Protein AF-A0A392SZP5-F1 (afdb_monomer_lite)

Secondary structure (DSSP, 8-state):
-GGGGEEEEEEEPTTT-SEEEEEEEETTT--EE-SSSHHHHHHHHHHTT-SHHHHTT---S-------------------------PPP--------

Radius of gyration: 21.82 Å; chains: 1; bounding box: 38×34×81 Å

Sequence (97 aa):
WYWSHLEPLLVHNNETGLPKAVKLRCFLCDAVFSASNPSRTASEHLKRGTCPNFNSAVKPISSVSPETGSGAGAGAGAGAVVVVSSPPPFSSSSVHR

InterPro domains:
  IPR058269 Domain of unknown function DUF7963 [PF25908] (1-55)

pLDDT: mean 70.91, std 20.21, range [37.75, 93.56]

Foldseek 3Di:
DLCVQKDKDFDADPVPRHTDDIWIAGNQARDIADDPCNPVVSVCCLVVVVRVRNVVVPDPPDDDDDDDDDDDDDDDDDDDPPDDDDDDPPPDDDDDD

Structure (mmCIF, N/CA/C/O backbone):
data_AF-A0A392SZP5-F1
#
_entry.id   AF-A0A392SZP5-F1
#
loop_
_atom_site.group_PDB
_atom_site.id
_atom_site.type_symbol
_atom_site.label_atom_id
_atom_site.label_alt_id
_atom_site.label_comp_id
_atom_site.label_asym_id
_atom_site.label_entity_id
_atom_site.label_seq_id
_atom_site.pdbx_PDB_ins_code
_atom_site.Cartn_x
_atom_site.Cartn_y
_atom_site.Cartn_z
_atom_site.occupancy
_atom_site.B_iso_or_equiv
_atom_site.auth_seq_id
_atom_site.auth_comp_id
_atom_site.auth_asym_id
_atom_site.auth_atom_id
_atom_site.pdbx_PDB_model_num
ATOM 1 N N . TRP A 1 1 ? 9.751 9.805 -3.938 1.00 69.31 1 TRP A N 1
ATOM 2 C CA . TRP A 1 1 ? 8.972 9.669 -2.690 1.00 69.31 1 TRP A CA 1
ATOM 3 C C . TRP A 1 1 ? 8.354 8.264 -2.694 1.00 69.31 1 TRP A C 1
ATOM 5 O O . TRP A 1 1 ? 7.431 8.037 -3.453 1.00 69.31 1 TRP A O 1
ATOM 15 N N . TYR A 1 2 ? 8.891 7.281 -1.950 1.00 80.75 2 TYR A N 1
ATOM 16 C CA . TYR A 1 2 ? 8.455 5.860 -2.040 1.00 80.75 2 TYR A CA 1
ATOM 17 C C . TYR A 1 2 ? 6.969 5.629 -1.726 1.00 80.75 2 TYR A C 1
ATOM 19 O O . TYR A 1 2 ? 6.357 4.695 -2.232 1.00 80.75 2 TYR A O 1
ATOM 27 N N . TRP A 1 3 ? 6.395 6.524 -0.927 1.00 81.19 3 TRP A N 1
ATOM 28 C CA . TRP A 1 3 ? 4.990 6.534 -0.540 1.00 81.19 3 TRP A CA 1
ATOM 29 C C . TRP A 1 3 ? 4.011 6.542 -1.723 1.00 81.19 3 TRP A C 1
ATOM 31 O O . TRP A 1 3 ? 2.925 6.004 -1.585 1.00 81.19 3 TRP A O 1
ATOM 41 N N . SER A 1 4 ? 4.394 7.053 -2.898 1.00 87.81 4 SER A N 1
ATOM 42 C CA . SER A 1 4 ? 3.544 7.029 -4.100 1.00 87.81 4 SER A CA 1
ATOM 43 C C . SER A 1 4 ? 3.278 5.620 -4.648 1.00 87.81 4 SER A C 1
ATOM 45 O O . SER A 1 4 ? 2.369 5.443 -5.449 1.00 87.81 4 SER A O 1
ATOM 47 N N . HIS A 1 5 ? 4.062 4.621 -4.234 1.00 88.69 5 HIS A N 1
ATOM 48 C CA . HIS A 1 5 ? 3.883 3.217 -4.621 1.00 88.69 5 HIS A CA 1
ATOM 49 C C . HIS A 1 5 ? 3.216 2.384 -3.522 1.00 88.69 5 HIS A C 1
ATOM 51 O O . HIS A 1 5 ? 3.149 1.159 -3.641 1.00 88.69 5 HIS A O 1
ATOM 57 N N . LEU A 1 6 ? 2.773 3.026 -2.438 1.00 92.69 6 LEU A N 1
ATOM 58 C CA . LEU A 1 6 ? 2.211 2.375 -1.264 1.00 92.69 6 LEU A CA 1
ATOM 59 C C . LEU A 1 6 ? 0.783 2.861 -1.024 1.00 92.69 6 LEU A C 1
ATOM 61 O O . LEU A 1 6 ? 0.541 4.057 -0.890 1.00 92.69 6 LEU A O 1
ATOM 65 N N . GLU A 1 7 ? -0.149 1.924 -0.910 1.00 92.69 7 GLU A N 1
ATOM 66 C CA . GLU A 1 7 ? -1.557 2.192 -0.640 1.00 92.69 7 GLU A CA 1
ATOM 67 C C . GLU A 1 7 ? -1.902 1.820 0.814 1.00 92.69 7 GLU A C 1
ATOM 69 O O . GLU A 1 7 ? -1.628 0.691 1.239 1.00 92.69 7 GLU A O 1
ATOM 74 N N . PRO A 1 8 ? -2.474 2.739 1.612 1.00 91.81 8 PRO A N 1
ATOM 75 C CA . PRO A 1 8 ? -2.955 2.429 2.951 1.00 91.81 8 PRO A CA 1
ATOM 76 C C . PRO A 1 8 ? -4.265 1.646 2.912 1.00 91.81 8 PRO A C 1
ATOM 78 O O . PRO A 1 8 ? -5.224 2.027 2.251 1.00 91.81 8 PRO A O 1
ATOM 81 N N . LEU A 1 9 ? -4.315 0.569 3.691 1.00 91.50 9 LEU A N 1
ATOM 82 C CA . LEU A 1 9 ? -5.480 -0.293 3.840 1.00 91.50 9 LEU A CA 1
ATOM 83 C C . LEU A 1 9 ? -5.933 -0.303 5.296 1.00 91.50 9 LEU A C 1
ATOM 85 O O . LEU A 1 9 ? -5.176 -0.682 6.194 1.00 91.50 9 LEU A O 1
ATOM 89 N N . LEU A 1 10 ? -7.183 0.087 5.532 1.00 90.94 10 LEU A N 1
ATOM 90 C CA . LEU A 1 10 ? -7.780 0.068 6.862 1.00 90.94 10 LEU A CA 1
ATOM 91 C C . LEU A 1 10 ? -8.305 -1.332 7.191 1.00 90.94 10 LEU A C 1
ATOM 93 O O . LEU A 1 10 ? -9.074 -1.922 6.433 1.00 90.94 10 LEU A O 1
ATOM 97 N N . VAL A 1 11 ? -7.896 -1.868 8.338 1.00 88.81 11 VAL A N 1
ATOM 98 C CA . VAL A 1 11 ? -8.337 -3.176 8.827 1.00 88.81 11 VAL A CA 1
ATOM 99 C C . VAL A 1 11 ? -9.389 -2.975 9.899 1.00 88.81 11 VAL A C 1
ATOM 101 O O . VAL A 1 11 ? -9.117 -2.353 10.926 1.00 88.81 11 VAL A O 1
ATOM 104 N N . HIS A 1 12 ? -10.561 -3.563 9.686 1.00 89.81 12 HIS A N 1
ATOM 105 C CA . HIS A 1 12 ? -11.658 -3.557 10.647 1.00 89.81 12 HIS A CA 1
ATOM 106 C C . HIS A 1 12 ? -11.641 -4.832 11.492 1.00 89.81 12 HIS A C 1
ATOM 108 O O . HIS A 1 12 ? -11.208 -5.897 11.045 1.00 89.81 12 HIS A O 1
ATOM 114 N N . ASN A 1 13 ? -12.083 -4.717 12.739 1.00 83.75 13 ASN A N 1
ATOM 115 C CA . ASN A 1 13 ? -12.341 -5.863 13.595 1.00 83.75 13 ASN A CA 1
ATOM 116 C C . ASN A 1 13 ? -13.661 -6.528 13.162 1.00 83.75 13 ASN A C 1
ATOM 118 O O . ASN A 1 13 ? -14.664 -5.836 13.038 1.00 83.75 13 ASN A O 1
ATOM 122 N N . ASN A 1 14 ? -13.668 -7.847 12.941 1.00 84.94 14 ASN A N 1
ATOM 123 C CA . ASN A 1 14 ? -14.883 -8.573 12.539 1.00 84.94 14 ASN A CA 1
ATOM 124 C C . ASN A 1 14 ? -15.955 -8.595 13.643 1.00 84.94 14 ASN A C 1
ATOM 126 O O . ASN A 1 14 ? -17.138 -8.615 13.335 1.00 84.94 14 ASN A O 1
ATOM 130 N N . GLU A 1 15 ? -15.545 -8.535 14.911 1.00 87.38 15 GLU A N 1
ATOM 131 C CA . GLU A 1 15 ? -16.449 -8.631 16.063 1.00 87.38 15 GLU A CA 1
ATOM 132 C C . GLU A 1 15 ? -17.130 -7.289 16.367 1.00 87.38 15 GLU A C 1
ATOM 134 O O . GLU A 1 15 ? -18.306 -7.237 16.711 1.00 87.38 15 GLU A O 1
ATOM 139 N N . THR A 1 16 ? -16.381 -6.185 16.264 1.00 86.88 16 THR A N 1
ATOM 140 C CA . THR A 1 16 ? -16.853 -4.848 16.672 1.00 86.88 16 THR A CA 1
ATOM 141 C C . THR A 1 16 ? -17.088 -3.891 15.508 1.00 86.88 16 THR A C 1
ATOM 143 O O . THR A 1 16 ? -17.595 -2.795 15.721 1.00 86.88 16 THR A O 1
ATOM 146 N N . GLY A 1 17 ? -16.672 -4.245 14.288 1.00 86.50 17 GLY A N 1
ATOM 147 C CA . GLY A 1 17 ? -16.726 -3.371 13.110 1.00 86.50 17 GLY A CA 1
ATOM 148 C C . GLY A 1 17 ? -15.794 -2.152 13.170 1.00 86.50 17 GLY A C 1
ATOM 149 O O . GLY A 1 17 ? -15.720 -1.389 12.212 1.00 86.50 17 GLY A O 1
ATOM 150 N N . LEU A 1 18 ? -15.061 -1.956 14.272 1.00 88.38 18 LEU A N 1
ATOM 151 C CA . LEU A 1 18 ? -14.214 -0.783 14.485 1.00 88.38 18 LEU A CA 1
ATOM 152 C C . LEU A 1 18 ? -12.845 -0.923 13.799 1.00 88.38 18 LEU A C 1
ATOM 154 O O . LEU A 1 18 ? -12.324 -2.038 13.673 1.00 88.38 18 LEU A O 1
ATOM 158 N N . PRO A 1 19 ? -12.216 0.196 13.3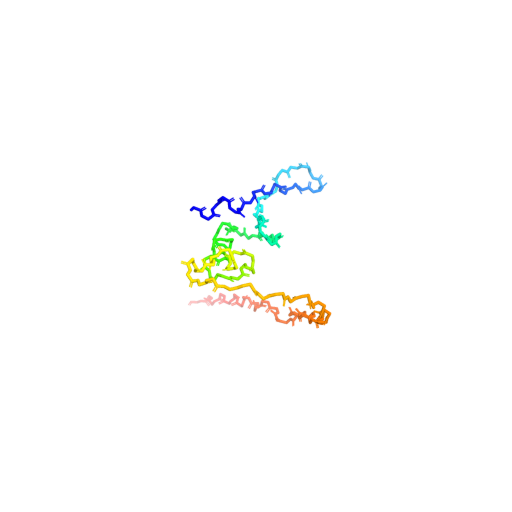91 1.00 85.31 19 PRO A N 1
ATOM 159 C CA . PRO A 1 19 ? -10.868 0.184 12.836 1.00 85.31 19 PRO A CA 1
ATOM 160 C C . PRO A 1 19 ? -9.860 -0.312 13.880 1.00 85.31 19 PRO A C 1
ATOM 162 O O . PRO A 1 19 ? -9.711 0.265 14.954 1.00 85.31 19 PRO A O 1
ATOM 165 N N . LYS A 1 20 ? -9.157 -1.400 13.558 1.00 87.25 20 LYS A N 1
ATOM 166 C CA . LYS A 1 20 ? -8.184 -2.062 14.438 1.00 87.25 20 LYS A CA 1
ATOM 167 C C . LYS A 1 20 ? -6.749 -1.655 14.128 1.00 87.25 20 LYS A C 1
ATOM 169 O O . LYS A 1 20 ? -5.931 -1.545 15.035 1.00 87.25 20 LYS A O 1
ATOM 174 N N . ALA A 1 21 ? -6.420 -1.516 12.847 1.00 87.69 21 ALA A N 1
ATOM 175 C CA . ALA A 1 21 ? -5.060 -1.243 12.400 1.00 87.69 21 ALA A CA 1
ATOM 176 C C . ALA A 1 21 ? -5.039 -0.729 10.958 1.00 87.69 21 ALA A C 1
ATOM 178 O O . ALA A 1 21 ? -6.004 -0.892 10.212 1.00 87.69 21 ALA A O 1
ATOM 179 N N . VAL A 1 22 ? -3.896 -0.177 10.555 1.00 89.06 22 VAL A N 1
ATOM 180 C CA . VAL A 1 22 ? -3.602 0.185 9.165 1.00 89.06 22 VAL A CA 1
ATOM 181 C C . VAL A 1 22 ? -2.513 -0.742 8.634 1.00 89.06 22 VAL A C 1
ATOM 183 O O . VAL A 1 22 ? -1.510 -0.995 9.301 1.00 89.06 22 VAL A O 1
ATOM 186 N N . LYS A 1 23 ? -2.717 -1.246 7.421 1.00 92.25 23 LYS A N 1
ATOM 187 C CA . LYS A 1 23 ? -1.734 -1.983 6.626 1.00 92.25 23 LYS A CA 1
ATOM 188 C C . LYS A 1 23 ? -1.285 -1.117 5.457 1.00 92.25 23 LYS A C 1
ATOM 190 O O . LYS A 1 23 ? -1.975 -0.173 5.083 1.00 92.25 23 LYS A O 1
ATOM 195 N N . LEU A 1 24 ? -0.147 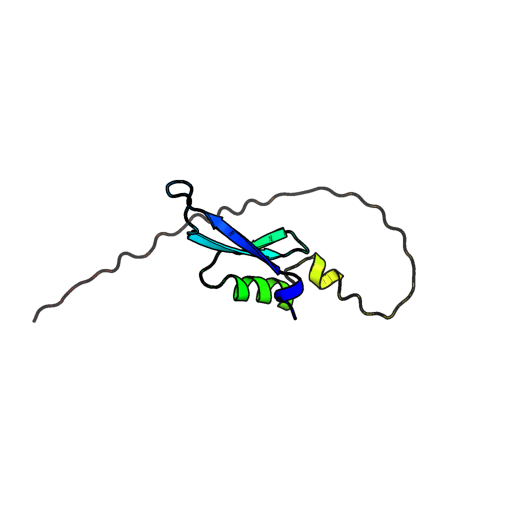-1.449 4.862 1.00 93.56 24 LEU A N 1
ATOM 196 C CA . LEU A 1 24 ? 0.285 -0.854 3.596 1.00 93.56 24 LEU A CA 1
ATOM 197 C C . LEU A 1 24 ? 0.383 -1.936 2.530 1.00 93.56 24 LEU A C 1
ATOM 199 O O . LEU A 1 24 ? 0.904 -3.011 2.808 1.00 93.56 24 LEU A O 1
ATOM 203 N N . ARG A 1 25 ? -0.077 -1.647 1.317 1.00 93.50 25 ARG A N 1
ATOM 204 C CA . ARG A 1 25 ? 0.067 -2.502 0.138 1.00 93.50 25 ARG A CA 1
ATOM 205 C C . ARG A 1 25 ? 1.022 -1.849 -0.848 1.00 93.50 25 ARG A C 1
ATOM 207 O O . ARG A 1 25 ? 0.912 -0.660 -1.114 1.00 93.50 25 ARG A O 1
ATOM 214 N N . CYS A 1 26 ? 1.953 -2.611 -1.403 1.00 92.50 26 CYS A N 1
ATOM 215 C CA . CYS A 1 26 ? 2.749 -2.170 -2.540 1.00 92.50 26 CYS A CA 1
ATOM 216 C C . CYS A 1 26 ? 1.899 -2.261 -3.809 1.00 92.50 26 CYS A C 1
ATOM 218 O O . CYS A 1 26 ? 1.501 -3.356 -4.186 1.00 92.50 26 CYS A O 1
ATOM 220 N N . PHE A 1 27 ? 1.652 -1.146 -4.494 1.00 91.69 27 PHE A N 1
ATOM 221 C CA . PHE A 1 27 ? 0.847 -1.126 -5.723 1.00 91.69 27 PHE A CA 1
ATOM 222 C C . PHE A 1 27 ? 1.508 -1.883 -6.888 1.00 91.69 27 PHE A C 1
ATOM 224 O O . PHE A 1 27 ? 0.854 -2.297 -7.835 1.00 91.69 27 PHE A O 1
ATOM 231 N N . LEU A 1 28 ? 2.828 -2.063 -6.830 1.00 90.50 28 LEU A N 1
ATOM 232 C CA . LEU A 1 28 ? 3.593 -2.659 -7.923 1.00 90.50 28 LEU A CA 1
ATOM 233 C C . LEU A 1 28 ? 3.587 -4.187 -7.897 1.00 90.50 28 LEU A C 1
ATOM 235 O O . LEU A 1 28 ? 3.738 -4.809 -8.941 1.00 90.50 28 LEU A O 1
ATOM 239 N N . CYS A 1 29 ? 3.496 -4.804 -6.721 1.00 91.19 29 CYS A N 1
ATOM 240 C CA . CYS A 1 29 ? 3.587 -6.261 -6.565 1.00 91.19 29 CYS A CA 1
ATOM 241 C C . CYS A 1 29 ? 2.553 -6.839 -5.596 1.00 91.19 29 CYS A C 1
ATOM 243 O O . CYS A 1 29 ? 2.648 -8.007 -5.234 1.00 91.19 29 CYS A O 1
ATOM 245 N N . ASP A 1 30 ? 1.622 -6.017 -5.118 1.00 91.88 30 ASP A N 1
ATOM 246 C CA . ASP A 1 30 ? 0.550 -6.392 -4.197 1.00 91.88 30 ASP A CA 1
ATOM 247 C C . ASP A 1 30 ? 0.987 -6.958 -2.842 1.00 91.88 30 ASP A C 1
ATOM 249 O O . ASP A 1 30 ? 0.165 -7.456 -2.073 1.00 91.88 30 ASP A O 1
ATOM 253 N N . ALA A 1 31 ? 2.263 -6.811 -2.484 1.00 92.06 31 ALA A N 1
ATOM 254 C CA . ALA A 1 31 ? 2.758 -7.183 -1.167 1.00 92.06 31 ALA A CA 1
ATOM 255 C C . ALA A 1 31 ? 2.081 -6.344 -0.070 1.00 92.06 31 ALA A C 1
ATOM 257 O O . ALA A 1 31 ? 2.072 -5.114 -0.146 1.00 92.06 31 ALA A O 1
ATOM 258 N N . VAL A 1 32 ? 1.552 -6.997 0.969 1.00 93.06 32 VAL A N 1
ATOM 259 C CA . VAL A 1 32 ? 0.869 -6.342 2.098 1.00 93.06 32 VAL A CA 1
ATOM 260 C C . VAL A 1 32 ? 1.726 -6.414 3.362 1.00 93.06 32 VAL A C 1
ATOM 262 O O . VAL A 1 32 ? 2.163 -7.483 3.779 1.00 93.06 32 VAL A O 1
ATOM 265 N N . PHE A 1 33 ? 1.909 -5.271 4.018 1.00 91.69 33 PHE A N 1
ATOM 266 C CA . PHE A 1 33 ? 2.706 -5.100 5.227 1.00 91.69 33 PHE A CA 1
ATOM 267 C C . PHE A 1 33 ? 1.808 -4.740 6.408 1.00 91.69 33 PHE A C 1
ATOM 269 O O . PHE A 1 33 ? 1.106 -3.727 6.395 1.00 91.69 33 PHE A O 1
ATOM 276 N N . SER A 1 34 ? 1.855 -5.571 7.448 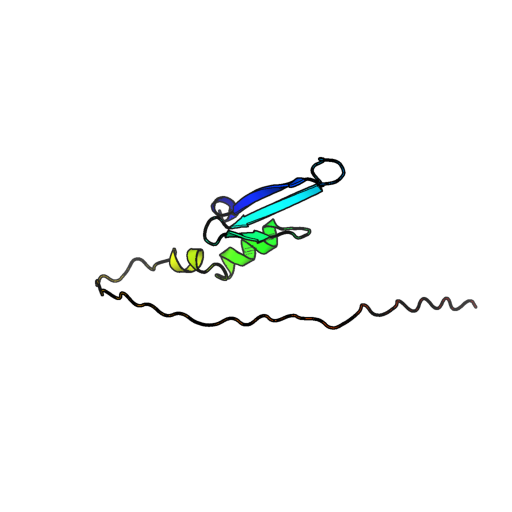1.00 88.06 34 SER A N 1
ATOM 277 C CA . SER A 1 34 ? 1.066 -5.424 8.671 1.00 88.06 34 SER A CA 1
ATOM 278 C C . SER A 1 34 ? 1.976 -5.610 9.883 1.00 88.06 34 SER A C 1
ATOM 280 O O . SER A 1 34 ? 2.069 -6.700 10.434 1.00 88.06 34 SER A O 1
ATOM 282 N N . ALA A 1 35 ? 2.686 -4.555 10.267 1.00 82.56 35 ALA A N 1
ATOM 283 C CA . ALA A 1 35 ? 3.598 -4.535 11.412 1.00 82.56 35 ALA A CA 1
ATOM 284 C C . ALA A 1 35 ? 3.319 -3.293 12.271 1.00 82.56 35 ALA A C 1
ATOM 286 O O . ALA A 1 35 ? 2.536 -2.440 11.863 1.00 82.56 35 ALA A O 1
ATOM 287 N N . SER A 1 36 ? 3.999 -3.140 13.413 1.00 84.94 36 SER A N 1
ATOM 288 C CA . SER A 1 36 ? 3.893 -1.925 14.243 1.00 84.94 36 SER A CA 1
ATOM 289 C C . SER A 1 36 ? 4.281 -0.657 13.482 1.00 84.94 36 SER A C 1
ATOM 291 O O . SER A 1 36 ? 3.802 0.428 13.792 1.00 84.94 36 SER A O 1
ATOM 293 N N . ASN A 1 37 ? 5.148 -0.793 12.474 1.00 87.50 37 ASN A N 1
ATOM 294 C CA . ASN A 1 37 ? 5.483 0.295 11.570 1.00 87.50 37 ASN A CA 1
ATOM 295 C C . ASN A 1 37 ? 5.513 -0.191 10.109 1.00 87.50 37 ASN A C 1
ATOM 297 O O . ASN A 1 37 ? 6.593 -0.456 9.568 1.00 87.50 37 ASN A O 1
ATOM 301 N N . PRO A 1 38 ? 4.345 -0.316 9.449 1.00 87.88 38 PRO A N 1
ATOM 302 C CA . PRO A 1 38 ? 4.263 -0.877 8.102 1.00 87.88 38 PRO A CA 1
ATOM 303 C C . PRO A 1 38 ? 5.022 -0.012 7.086 1.00 87.88 38 PRO A C 1
ATOM 305 O O . PRO A 1 38 ? 5.544 -0.534 6.103 1.00 87.88 38 PRO A O 1
ATOM 308 N N . SER A 1 39 ? 5.155 1.296 7.350 1.00 88.31 39 SER A N 1
ATOM 309 C CA . SER A 1 39 ? 5.866 2.242 6.480 1.00 88.31 39 SER A CA 1
ATOM 310 C C . SER A 1 39 ? 7.347 1.911 6.316 1.00 88.31 39 SER A C 1
ATOM 312 O O . SER A 1 39 ? 7.885 2.009 5.211 1.00 88.31 39 SER A O 1
ATOM 314 N N . ARG A 1 40 ? 8.007 1.472 7.395 1.00 88.25 40 ARG A N 1
ATOM 315 C CA . ARG A 1 40 ? 9.430 1.113 7.381 1.00 88.25 40 ARG A CA 1
ATOM 316 C C . ARG A 1 40 ? 9.660 -0.141 6.559 1.00 88.25 40 ARG A C 1
ATOM 318 O O . ARG A 1 40 ? 10.525 -0.130 5.691 1.00 88.25 40 ARG A O 1
ATOM 325 N N . THR A 1 41 ? 8.856 -1.176 6.786 1.00 90.12 41 THR A N 1
ATOM 326 C CA . THR A 1 41 ? 8.947 -2.435 6.038 1.00 90.12 41 THR A CA 1
ATOM 327 C C . THR A 1 41 ? 8.672 -2.218 4.553 1.00 90.12 41 THR A C 1
ATOM 329 O O . THR A 1 41 ? 9.443 -2.675 3.716 1.00 90.12 41 THR A O 1
ATOM 332 N N . ALA A 1 42 ? 7.632 -1.454 4.220 1.00 91.44 42 ALA A N 1
ATOM 333 C CA . ALA A 1 42 ? 7.277 -1.148 2.840 1.00 91.44 42 ALA A CA 1
ATOM 334 C C . ALA A 1 42 ? 8.332 -0.271 2.133 1.00 91.44 42 ALA A C 1
ATOM 336 O O . ALA A 1 42 ? 8.630 -0.465 0.956 1.00 91.44 42 ALA A O 1
ATOM 337 N N . SER A 1 43 ? 8.954 0.666 2.855 1.00 89.81 43 SER A N 1
ATOM 338 C CA . SER A 1 43 ? 10.041 1.487 2.308 1.00 89.81 43 SER A CA 1
ATOM 339 C C . SER A 1 43 ? 11.303 0.668 2.065 1.00 89.81 43 SER A C 1
ATOM 341 O O . SER A 1 43 ? 11.914 0.806 1.011 1.00 89.81 43 SER A O 1
ATOM 343 N N . GLU A 1 44 ? 11.688 -0.201 3.005 1.00 91.25 44 GLU A N 1
ATOM 344 C CA . GLU A 1 44 ? 12.805 -1.134 2.808 1.00 91.25 44 GLU A CA 1
ATOM 345 C C . GLU A 1 44 ? 12.519 -2.092 1.652 1.00 91.25 44 GLU A C 1
ATOM 347 O O . GLU A 1 44 ? 13.425 -2.388 0.877 1.00 91.25 44 GLU A O 1
ATOM 352 N N . HIS A 1 45 ? 11.262 -2.512 1.480 1.00 91.12 45 HIS A N 1
ATOM 353 C CA . HIS A 1 45 ? 10.868 -3.382 0.382 1.00 91.12 45 HIS A CA 1
ATOM 354 C C . HIS A 1 45 ? 11.206 -2.779 -0.993 1.00 91.12 45 HIS A C 1
ATOM 356 O O . HIS A 1 45 ? 11.757 -3.467 -1.859 1.00 91.12 45 HIS A O 1
ATOM 362 N N . LEU A 1 46 ? 10.931 -1.482 -1.156 1.00 89.75 46 LEU A N 1
ATOM 363 C CA . LEU A 1 46 ? 11.241 -0.712 -2.360 1.00 89.75 46 LEU A CA 1
ATOM 364 C C . LEU A 1 46 ? 12.734 -0.350 -2.434 1.00 89.75 46 LEU A C 1
ATOM 366 O O . LEU A 1 46 ? 13.376 -0.592 -3.451 1.00 89.75 46 LEU A O 1
ATOM 370 N N . LYS A 1 47 ? 13.315 0.167 -1.344 1.00 88.19 47 LYS A N 1
ATOM 371 C CA . LYS A 1 47 ? 14.701 0.658 -1.294 1.00 88.19 47 LYS A CA 1
ATOM 372 C C . LYS A 1 47 ? 15.740 -0.443 -1.504 1.00 88.19 47 LYS A C 1
ATOM 374 O O . LYS A 1 47 ? 16.735 -0.208 -2.179 1.00 88.19 47 LYS A O 1
ATOM 379 N N . ARG A 1 48 ? 15.529 -1.631 -0.927 1.00 84.69 48 ARG A N 1
ATOM 380 C CA . ARG A 1 48 ? 16.420 -2.791 -1.106 1.00 84.69 48 ARG A CA 1
ATOM 381 C C . ARG A 1 48 ? 16.202 -3.517 -2.435 1.00 84.69 48 ARG A C 1
ATOM 383 O O . ARG A 1 48 ? 16.950 -4.440 -2.728 1.00 84.69 48 ARG A O 1
ATOM 390 N N . GLY A 1 49 ? 15.171 -3.163 -3.206 1.00 84.25 49 GLY A N 1
ATOM 391 C CA . GLY A 1 49 ? 14.846 -3.856 -4.453 1.00 84.25 49 GLY A CA 1
ATOM 392 C C . GLY A 1 49 ? 14.201 -5.232 -4.259 1.00 84.25 49 GLY A C 1
ATOM 393 O O . GLY A 1 49 ? 14.167 -6.020 -5.195 1.00 84.25 49 GLY A O 1
ATOM 394 N N . THR A 1 50 ? 13.649 -5.536 -3.076 1.00 87.25 50 THR A N 1
ATOM 395 C CA . THR A 1 50 ? 12.871 -6.783 -2.884 1.00 87.25 50 THR A CA 1
ATOM 396 C C . THR A 1 50 ? 11.531 -6.762 -3.627 1.00 87.25 50 THR A C 1
ATOM 398 O O . THR A 1 50 ? 10.876 -7.793 -3.752 1.00 87.25 50 THR A O 1
ATOM 401 N N . CYS A 1 51 ? 11.108 -5.595 -4.124 1.00 88.81 51 CYS A N 1
ATOM 402 C CA . CYS A 1 51 ? 9.993 -5.484 -5.051 1.00 88.81 51 CYS A CA 1
ATOM 403 C C . CYS A 1 51 ? 10.454 -5.818 -6.484 1.00 88.81 51 CYS A C 1
ATOM 405 O O . CYS A 1 51 ? 11.218 -5.035 -7.063 1.00 88.81 51 CYS A O 1
ATOM 407 N N . PRO A 1 52 ? 9.955 -6.909 -7.099 1.00 85.25 52 PRO A N 1
ATOM 408 C CA . PRO A 1 52 ? 10.377 -7.327 -8.443 1.00 85.25 52 PRO A CA 1
ATOM 409 C C . PRO A 1 52 ? 10.032 -6.288 -9.524 1.00 85.25 52 PRO A C 1
ATOM 411 O O . PRO A 1 52 ? 10.766 -6.109 -10.496 1.00 85.25 52 PRO A O 1
ATOM 414 N N . ASN A 1 53 ? 8.944 -5.546 -9.311 1.00 84.12 53 ASN A N 1
ATOM 415 C CA . ASN A 1 53 ? 8.423 -4.561 -10.257 1.00 84.12 53 ASN A CA 1
ATOM 416 C C . ASN A 1 53 ? 8.969 -3.142 -10.020 1.00 84.12 53 ASN A C 1
ATOM 418 O O . ASN A 1 53 ? 8.906 -2.311 -10.919 1.00 84.12 53 ASN A O 1
ATOM 422 N N . PHE A 1 54 ? 9.547 -2.857 -8.846 1.00 83.94 54 PHE A N 1
ATOM 423 C CA . PHE A 1 54 ? 10.214 -1.575 -8.582 1.00 83.94 54 PHE A CA 1
ATOM 424 C C . PHE A 1 54 ? 11.639 -1.559 -9.143 1.00 83.94 54 PHE A C 1
ATOM 426 O O . PHE A 1 54 ? 12.043 -0.579 -9.760 1.00 83.94 54 PHE A O 1
ATOM 433 N N . ASN A 1 55 ? 12.385 -2.660 -8.986 1.00 70.19 55 ASN A N 1
ATOM 434 C CA . ASN A 1 55 ? 13.749 -2.754 -9.508 1.00 70.19 55 ASN A CA 1
ATOM 435 C C . ASN A 1 55 ? 13.770 -2.825 -11.048 1.00 70.19 55 ASN A C 1
ATOM 437 O O . ASN A 1 55 ? 14.600 -2.180 -11.678 1.00 70.19 55 ASN A O 1
ATOM 441 N N . SER A 1 56 ? 12.796 -3.510 -11.664 1.00 61.66 56 SER A N 1
ATOM 442 C CA . SER A 1 56 ? 12.634 -3.519 -13.131 1.00 61.66 56 SER A CA 1
ATOM 443 C C . SER A 1 56 ? 12.196 -2.168 -13.714 1.00 61.66 56 SER A C 1
ATOM 445 O O . SER A 1 56 ? 12.400 -1.916 -14.900 1.00 61.66 56 SER A O 1
ATOM 447 N N . ALA A 1 57 ? 11.586 -1.284 -12.914 1.00 57.03 57 ALA A N 1
ATOM 448 C CA . ALA A 1 57 ? 11.195 0.053 -13.364 1.00 57.03 57 ALA A CA 1
ATOM 449 C C . ALA A 1 57 ? 12.398 1.004 -13.491 1.00 57.03 57 ALA A C 1
ATOM 451 O O . ALA A 1 57 ? 12.349 1.943 -14.288 1.00 57.03 57 ALA A O 1
ATOM 452 N N . VAL A 1 58 ? 13.499 0.736 -12.777 1.00 55.12 58 VAL A N 1
ATOM 453 C CA . VAL A 1 58 ? 14.777 1.443 -12.939 1.00 55.12 58 VAL A CA 1
ATOM 454 C C . VAL A 1 58 ? 15.554 0.794 -14.084 1.00 55.12 58 VAL A C 1
ATOM 456 O O . VAL A 1 58 ? 16.604 0.186 -13.911 1.0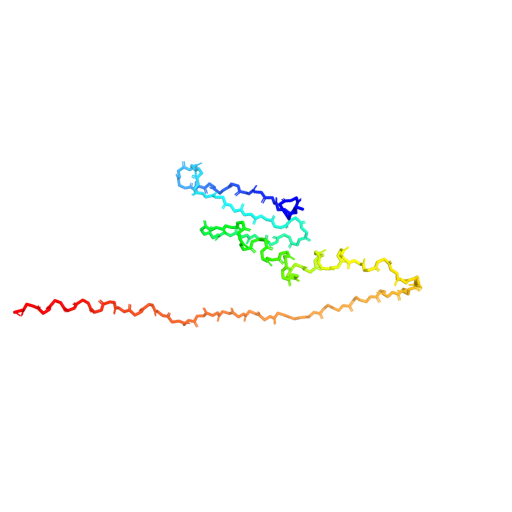0 55.12 58 VAL A O 1
ATOM 459 N N . LYS A 1 59 ? 15.008 0.899 -15.294 1.00 51.75 59 LYS A N 1
ATOM 460 C CA . LYS A 1 59 ? 15.750 0.580 -16.516 1.00 51.75 59 LYS A CA 1
ATOM 461 C C . LYS A 1 59 ? 16.831 1.658 -16.653 1.00 51.75 59 LYS A C 1
ATOM 463 O O . LYS A 1 59 ? 16.459 2.834 -16.729 1.00 51.75 59 LYS A O 1
ATOM 468 N N . PRO A 1 60 ? 18.136 1.341 -16.690 1.00 47.91 60 PRO A N 1
ATOM 469 C CA . PRO A 1 60 ? 19.110 2.321 -17.139 1.00 47.91 60 PRO A CA 1
ATOM 470 C C . PRO A 1 60 ? 18.734 2.720 -18.570 1.00 47.91 60 PRO A C 1
ATOM 472 O O . PRO A 1 60 ? 18.678 1.889 -19.474 1.00 47.91 60 PRO A O 1
ATOM 475 N N . ILE A 1 61 ? 18.417 3.999 -18.769 1.00 51.50 61 ILE A N 1
ATOM 476 C CA . ILE A 1 61 ? 18.155 4.582 -20.085 1.00 51.50 61 ILE A CA 1
ATOM 477 C C . ILE A 1 61 ? 19.506 4.714 -20.792 1.00 51.50 61 ILE A C 1
ATOM 479 O O . ILE A 1 61 ? 20.091 5.789 -20.812 1.00 51.50 61 ILE A O 1
ATOM 483 N N . SER A 1 62 ? 20.056 3.609 -21.286 1.00 51.38 62 SER A N 1
ATOM 484 C CA . SER A 1 62 ? 21.085 3.566 -22.332 1.00 51.38 62 SER A CA 1
ATOM 485 C C . SER A 1 62 ? 21.397 2.112 -22.656 1.00 51.38 62 SER A C 1
ATOM 487 O O . SER A 1 62 ? 22.321 1.525 -22.110 1.00 51.38 62 SER A O 1
ATOM 489 N N . SER A 1 63 ? 20.595 1.511 -23.524 1.00 46.66 63 SER A N 1
ATOM 490 C CA . SER A 1 63 ? 21.102 0.942 -24.772 1.00 46.66 63 SER A CA 1
ATOM 491 C C . SER A 1 63 ? 19.918 0.383 -25.546 1.00 46.66 63 SER A C 1
ATOM 493 O O . SER A 1 63 ? 19.101 -0.372 -25.025 1.00 46.66 63 SER A O 1
ATOM 495 N N . VAL A 1 64 ? 19.800 0.814 -26.790 1.00 50.34 64 VAL A N 1
ATOM 496 C CA . VAL A 1 64 ? 18.839 0.279 -27.741 1.00 50.34 64 VAL A CA 1
ATOM 497 C C . VAL A 1 64 ? 19.287 -1.120 -28.183 1.00 50.34 64 VAL A C 1
ATOM 499 O O . VAL A 1 64 ? 20.399 -1.290 -28.673 1.00 50.34 64 VAL A O 1
ATOM 502 N N . SER A 1 65 ? 18.421 -2.122 -28.042 1.00 43.19 65 SER A N 1
ATOM 503 C CA . SER A 1 65 ? 18.156 -3.136 -29.078 1.00 43.19 65 SER A CA 1
ATOM 504 C C . SER A 1 65 ? 16.922 -3.967 -28.709 1.00 43.19 65 SER A C 1
ATOM 506 O O . SER A 1 65 ? 16.727 -4.263 -27.530 1.00 43.19 65 SER A O 1
ATOM 508 N N . PRO A 1 66 ? 16.056 -4.307 -29.682 1.00 53.09 66 PRO A N 1
ATOM 509 C CA . PRO A 1 66 ? 14.875 -5.117 -29.446 1.00 53.09 66 PRO A CA 1
ATOM 510 C C . PRO A 1 66 ? 15.241 -6.598 -29.585 1.00 53.09 66 PRO A C 1
ATOM 512 O O . PRO A 1 66 ? 15.672 -7.027 -30.652 1.00 53.09 66 PRO A O 1
ATOM 515 N N . GLU A 1 67 ? 15.018 -7.401 -28.551 1.00 41.66 67 GLU A N 1
ATOM 516 C CA . GLU A 1 67 ? 14.986 -8.854 -28.709 1.00 41.66 67 GLU A CA 1
ATOM 517 C C . GLU A 1 67 ? 13.728 -9.440 -28.068 1.00 41.66 67 GLU A C 1
ATOM 519 O O . GLU A 1 67 ? 13.499 -9.420 -26.861 1.00 41.66 67 GLU A O 1
ATOM 524 N N . THR A 1 68 ? 12.862 -9.890 -28.972 1.00 48.00 68 THR A N 1
ATOM 525 C CA . THR A 1 68 ? 11.758 -10.823 -28.786 1.00 48.00 68 THR A CA 1
ATOM 526 C C . THR A 1 68 ? 12.141 -11.969 -27.853 1.00 48.00 68 THR A C 1
ATOM 528 O O . THR A 1 68 ? 13.147 -12.635 -28.072 1.00 48.00 68 THR A O 1
ATOM 531 N N . GLY A 1 69 ? 11.284 -12.276 -26.880 1.00 41.09 69 GLY A N 1
ATOM 532 C CA . GLY A 1 69 ? 11.481 -13.434 -26.012 1.00 41.09 69 GLY A CA 1
ATOM 533 C C . GLY A 1 69 ? 10.224 -13.835 -25.258 1.00 41.09 69 GLY A C 1
ATOM 534 O O . GLY A 1 69 ? 10.143 -13.684 -24.045 1.00 41.09 69 GLY A O 1
ATOM 535 N N . SER A 1 70 ? 9.221 -14.337 -25.978 1.00 51.94 70 SER A N 1
ATOM 536 C CA . SER A 1 70 ? 8.180 -15.178 -25.386 1.00 51.94 70 SER A CA 1
ATOM 537 C C . SER A 1 70 ? 8.810 -16.426 -24.748 1.00 51.94 70 SER A C 1
ATOM 539 O O . SER A 1 70 ? 9.582 -17.121 -25.398 1.00 51.94 70 SER A O 1
ATOM 541 N N . GLY A 1 71 ? 8.438 -16.736 -23.507 1.00 38.34 71 GLY A N 1
ATOM 542 C CA . GLY A 1 71 ? 8.731 -18.004 -22.824 1.00 38.34 71 GLY A CA 1
ATOM 543 C C . GLY A 1 71 ? 8.298 -17.884 -21.361 1.00 38.34 71 GLY A C 1
ATOM 544 O O . GLY A 1 71 ? 8.898 -17.132 -20.609 1.00 38.34 71 GLY A O 1
ATOM 545 N N . ALA A 1 72 ? 7.122 -18.353 -20.942 1.00 46.25 72 ALA A N 1
ATOM 546 C CA . ALA A 1 72 ? 6.769 -19.755 -20.695 1.00 46.25 72 ALA A CA 1
ATOM 547 C C . ALA A 1 72 ? 7.773 -20.477 -19.768 1.00 46.25 72 ALA A C 1
ATOM 549 O O . ALA A 1 72 ? 8.883 -20.796 -20.177 1.00 46.25 72 ALA A O 1
ATOM 550 N N . GLY A 1 73 ? 7.328 -20.762 -18.537 1.00 37.94 73 GLY A N 1
ATOM 551 C CA . GLY A 1 73 ? 8.007 -21.579 -17.516 1.00 37.94 73 GLY A CA 1
ATOM 552 C C . GLY A 1 73 ? 7.671 -21.045 -16.115 1.00 37.94 73 GLY A C 1
ATOM 553 O O . GLY A 1 73 ? 8.241 -20.047 -15.704 1.00 37.94 73 GLY A O 1
ATOM 554 N N . ALA A 1 74 ? 6.609 -21.454 -15.414 1.00 41.50 74 ALA A N 1
ATOM 555 C CA . ALA A 1 74 ? 6.282 -22.777 -14.867 1.00 41.50 74 ALA A CA 1
ATOM 556 C C . ALA A 1 74 ? 7.319 -23.305 -13.849 1.00 41.50 74 ALA A C 1
ATOM 558 O O . ALA A 1 74 ? 8.434 -23.652 -14.219 1.00 41.50 74 ALA A O 1
ATOM 559 N N . GLY A 1 75 ? 6.876 -23.444 -12.590 1.00 37.75 75 GLY A N 1
ATOM 560 C CA . GLY A 1 75 ? 7.548 -24.175 -11.501 1.00 37.75 75 GLY A CA 1
ATOM 561 C C . GLY A 1 75 ? 8.384 -23.282 -10.572 1.00 37.75 75 GLY A C 1
ATOM 562 O O . GLY A 1 75 ? 9.048 -22.369 -11.027 1.00 37.75 75 GLY A O 1
ATOM 563 N N . ALA A 1 76 ? 8.428 -23.458 -9.256 1.00 40.25 76 ALA A N 1
ATOM 564 C CA . ALA A 1 76 ? 7.855 -24.470 -8.384 1.00 40.25 76 ALA A CA 1
ATOM 565 C C . ALA A 1 76 ? 7.783 -23.885 -6.961 1.00 40.25 76 ALA A C 1
ATOM 567 O O . ALA A 1 76 ? 8.563 -23.005 -6.596 1.00 40.25 76 ALA A O 1
ATOM 568 N N . GLY A 1 77 ? 6.824 -24.360 -6.167 1.00 45.28 77 GLY A N 1
ATOM 569 C CA . GLY A 1 77 ? 6.664 -23.939 -4.784 1.00 45.28 77 GLY A CA 1
ATOM 570 C C . GLY A 1 77 ? 7.857 -24.294 -3.897 1.00 45.28 77 GLY A C 1
ATOM 571 O O . GLY A 1 77 ? 8.541 -25.292 -4.099 1.00 45.28 77 GLY A O 1
ATOM 572 N N . ALA A 1 78 ? 8.025 -23.507 -2.844 1.00 41.81 78 ALA A N 1
ATOM 573 C CA . ALA A 1 78 ? 8.608 -23.966 -1.598 1.00 41.81 78 ALA A CA 1
ATOM 574 C C . ALA A 1 78 ? 7.835 -23.277 -0.474 1.00 41.81 78 ALA A C 1
ATOM 576 O O . ALA A 1 78 ? 8.077 -22.119 -0.137 1.00 41.81 78 ALA A O 1
ATOM 577 N N . GLY A 1 79 ? 6.852 -23.991 0.075 1.00 44.69 79 GLY A N 1
ATOM 578 C CA . GLY A 1 79 ? 6.380 -23.690 1.412 1.00 44.69 79 GLY A CA 1
ATOM 579 C C . GLY A 1 79 ? 7.556 -23.858 2.367 1.00 44.69 79 GLY A C 1
ATOM 580 O O . GLY A 1 79 ? 8.066 -24.961 2.526 1.00 44.69 79 GLY A O 1
ATOM 581 N N . ALA A 1 80 ? 7.985 -22.769 2.992 1.00 41.66 80 ALA A N 1
ATOM 582 C CA . ALA A 1 80 ? 8.795 -22.829 4.196 1.00 41.66 80 ALA A CA 1
ATOM 583 C C . ALA A 1 80 ? 7.880 -22.477 5.368 1.00 41.66 80 ALA A C 1
ATOM 585 O O . ALA A 1 80 ? 7.725 -21.318 5.750 1.00 41.66 80 ALA A O 1
ATOM 586 N N . VAL A 1 81 ? 7.230 -23.504 5.911 1.00 46.94 81 VAL A N 1
ATOM 587 C CA . VAL A 1 81 ? 6.719 -23.459 7.277 1.00 46.94 81 VAL A CA 1
ATOM 588 C C . VAL A 1 81 ? 7.930 -23.372 8.205 1.00 46.94 81 VAL A C 1
ATOM 590 O O . VAL A 1 81 ? 8.609 -24.362 8.449 1.00 46.94 81 VAL A O 1
ATOM 593 N N . VAL A 1 82 ? 8.241 -22.179 8.709 1.00 46.84 82 VAL A N 1
ATOM 594 C CA . VAL A 1 82 ? 9.117 -22.052 9.880 1.00 46.84 82 VAL A CA 1
ATOM 595 C C . VAL A 1 82 ? 8.250 -22.210 11.124 1.00 46.84 82 VAL A C 1
ATOM 597 O O . VAL A 1 82 ? 7.781 -21.255 11.733 1.00 46.84 82 VAL A O 1
ATOM 600 N N . VAL A 1 83 ? 7.965 -23.465 11.453 1.00 51.53 83 VAL A N 1
ATOM 601 C CA . VAL A 1 83 ? 7.651 -23.858 12.827 1.00 51.53 83 VAL A CA 1
ATOM 602 C C . VAL A 1 83 ? 8.969 -24.141 13.540 1.00 51.53 83 VAL A C 1
ATOM 604 O O . VAL A 1 83 ? 9.846 -24.764 12.949 1.00 51.53 83 VAL A O 1
ATOM 607 N N . VAL A 1 84 ? 9.022 -23.723 14.813 1.00 44.75 84 VAL A N 1
ATOM 608 C CA . VAL A 1 84 ? 10.078 -23.852 15.845 1.00 44.75 84 VAL A CA 1
ATOM 609 C C . VAL A 1 84 ? 10.842 -22.527 16.064 1.00 44.75 84 VAL A C 1
ATOM 611 O O . VAL A 1 84 ? 11.393 -21.960 15.132 1.00 44.75 84 VAL A O 1
ATOM 614 N N . SER A 1 85 ? 10.853 -21.894 17.240 1.00 39.28 85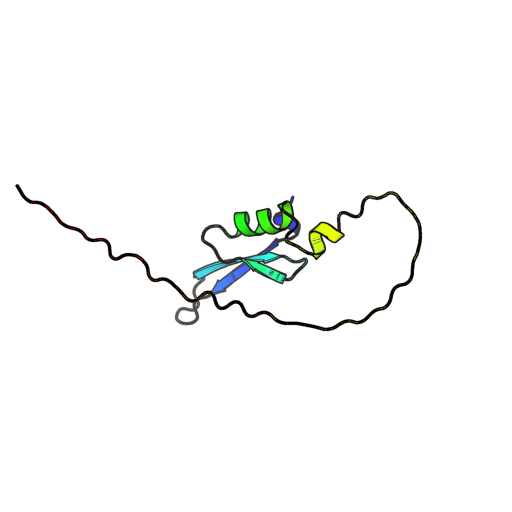 SER A N 1
ATOM 615 C CA . SER A 1 85 ? 10.681 -22.405 18.603 1.00 39.28 85 SER A CA 1
ATOM 616 C C . SER A 1 85 ? 10.033 -21.370 19.526 1.00 39.28 85 SER A C 1
ATOM 618 O O . SER A 1 85 ? 10.202 -20.164 19.362 1.00 39.28 85 SER A O 1
ATOM 620 N N . SER A 1 86 ? 9.320 -21.889 20.517 1.00 51.25 86 SER A N 1
ATOM 621 C CA . SER A 1 86 ? 8.732 -21.229 21.679 1.00 51.25 86 SER A CA 1
ATOM 622 C C . SER A 1 86 ? 9.583 -20.111 22.312 1.00 51.25 86 SER A C 1
ATOM 624 O O . SER A 1 86 ? 10.812 -20.213 22.332 1.00 51.25 86 SER A O 1
ATOM 626 N N . PRO A 1 87 ? 8.953 -19.082 22.914 1.00 60.09 87 PRO A N 1
ATOM 627 C CA . PRO A 1 87 ? 9.658 -18.121 23.759 1.00 60.09 87 PRO A CA 1
ATOM 628 C C . PRO A 1 87 ? 10.272 -18.832 24.981 1.00 60.09 87 PRO A C 1
ATOM 630 O O . PRO A 1 87 ? 9.655 -19.765 25.506 1.00 60.09 87 PRO A O 1
ATOM 633 N N . PRO A 1 88 ? 11.452 -18.414 25.476 1.00 58.59 88 PRO A N 1
ATOM 634 C CA . PRO A 1 88 ? 11.937 -18.888 26.767 1.00 58.59 88 PRO A CA 1
ATOM 635 C C . PRO A 1 88 ? 10.948 -18.458 27.868 1.00 58.59 88 PRO A C 1
ATOM 637 O O . PRO A 1 88 ? 10.486 -17.311 27.844 1.00 58.59 88 PRO A O 1
ATOM 640 N N . PRO A 1 89 ? 10.607 -19.315 28.848 1.00 55.44 89 PRO A N 1
ATOM 641 C CA . PRO A 1 89 ? 9.942 -18.837 30.048 1.00 55.44 89 PRO A CA 1
ATOM 642 C C . PRO A 1 89 ? 10.909 -17.912 30.794 1.00 55.44 89 PRO A C 1
ATOM 644 O O . PRO A 1 89 ? 12.044 -18.280 31.099 1.00 55.44 89 PRO A O 1
ATOM 647 N N . PHE A 1 90 ? 10.455 -16.695 31.084 1.00 48.38 90 PHE A N 1
ATOM 648 C CA . PHE A 1 90 ? 11.105 -15.820 32.049 1.00 48.38 90 PHE A CA 1
ATOM 649 C C . PHE A 1 90 ? 11.106 -16.532 33.407 1.00 48.38 90 PHE A C 1
ATOM 651 O O . PHE A 1 90 ? 10.085 -16.564 34.094 1.00 48.38 90 PHE A O 1
ATOM 658 N N . SER A 1 91 ? 12.243 -17.100 33.809 1.00 49.62 91 SER A N 1
ATOM 659 C CA . SER A 1 91 ? 12.455 -17.502 35.199 1.00 49.62 91 SER A CA 1
ATOM 660 C C . SER A 1 91 ? 12.667 -16.238 36.028 1.00 49.62 91 SER A C 1
ATOM 662 O O . SER A 1 91 ? 13.780 -15.745 36.191 1.00 49.62 91 SER A O 1
ATOM 664 N N . SER A 1 92 ? 11.559 -15.691 36.524 1.00 54.75 92 SER A N 1
ATOM 665 C CA . SER A 1 92 ? 11.571 -14.794 37.670 1.00 54.75 92 SER A CA 1
ATOM 666 C C . SER A 1 92 ? 11.930 -15.624 38.901 1.00 54.75 92 SER A C 1
ATOM 668 O O . SER A 1 92 ? 11.106 -16.390 39.393 1.00 54.75 92 SER A O 1
ATOM 670 N N . SER A 1 93 ? 13.160 -15.484 39.388 1.00 50.84 93 SER A N 1
ATOM 671 C CA . SER A 1 93 ? 13.514 -15.893 40.746 1.00 50.84 93 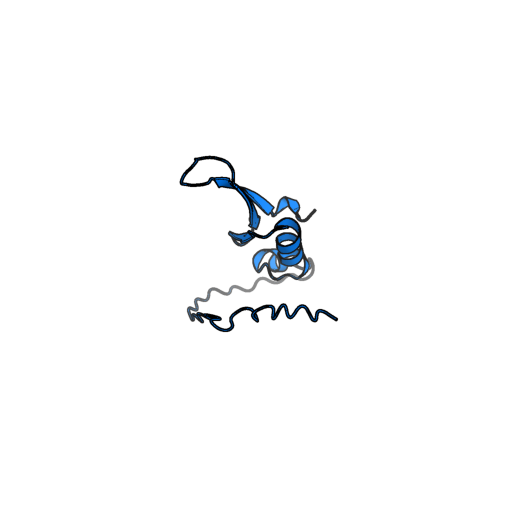SER A CA 1
ATOM 672 C C . SER A 1 93 ? 13.959 -14.660 41.511 1.00 50.84 93 SER A C 1
ATOM 674 O O . SER A 1 93 ? 15.113 -14.241 41.468 1.00 50.84 93 SER A O 1
ATOM 676 N N . SER A 1 94 ? 12.981 -14.077 42.202 1.00 55.59 94 SER A N 1
ATOM 677 C CA . SER A 1 94 ? 13.180 -13.253 43.386 1.00 55.59 94 SER A CA 1
ATOM 678 C C . SER A 1 94 ? 14.078 -14.010 44.370 1.00 55.59 94 SER A C 1
ATOM 680 O O . SER A 1 94 ? 13.651 -14.999 44.964 1.00 55.59 94 SER A O 1
ATOM 682 N N . VAL A 1 95 ? 15.320 -13.560 44.549 1.00 58.34 95 VAL A N 1
ATOM 683 C CA . VAL A 1 95 ? 16.076 -13.861 45.767 1.00 58.34 95 VAL A CA 1
ATOM 684 C C . VAL A 1 95 ? 15.793 -12.735 46.746 1.00 58.34 95 VAL A C 1
ATOM 686 O O . VAL A 1 95 ? 16.307 -11.626 46.638 1.00 58.34 95 VAL A O 1
ATOM 689 N N . HIS A 1 96 ? 14.906 -13.052 47.683 1.00 49.59 96 HIS A N 1
ATOM 690 C CA . HIS A 1 96 ? 14.916 -12.477 49.014 1.00 49.59 96 HIS A CA 1
ATOM 691 C C . HIS A 1 96 ? 16.206 -12.912 49.722 1.00 49.59 96 HIS A C 1
ATOM 693 O O . HIS A 1 96 ? 16.390 -14.115 49.931 1.00 49.59 96 HIS A O 1
ATOM 699 N N . ARG A 1 97 ? 17.050 -11.952 50.106 1.00 53.66 97 ARG A N 1
ATOM 700 C CA . ARG A 1 97 ? 17.687 -11.797 51.430 1.00 53.66 97 ARG A CA 1
ATOM 701 C C . ARG A 1 97 ? 18.703 -10.665 51.387 1.00 53.66 97 ARG A C 1
ATOM 703 O O . ARG A 1 97 ? 19.556 -10.685 50.478 1.00 53.66 97 ARG A O 1
#

Organism: NCBI:txid97028